Protein AF-A0A914LDM8-F1 (afdb_monomer)

Nearest PDB structures (foldseek):
  6xot-assembly1_A  TM=8.094E-01  e=2.395E-01  Homo sapiens

pLDDT: mean 92.85, std 4.48, range [70.25, 97.62]

Solvent-accessible surface area (backbone atoms only — not comparable to full-atom values): 5048 Å² total; per-residue (Å²): 110,70,69,59,48,32,54,41,42,28,43,72,45,100,86,73,43,88,40,24,54,48,36,52,53,30,49,54,44,66,71,31,65,70,54,43,51,52,50,52,49,32,44,71,73,36,61,90,91,39,78,74,34,58,61,92,83,48,51,48,77,53,46,62,72,51,55,80,48,65,64,58,56,53,50,50,45,66,73,50,74,43,83,96,63,110

Structure (mmCIF, N/CA/C/O backbone):
data_AF-A0A914LDM8-F1
#
_entry.id   AF-A0A914LDM8-F1
#
loop_
_atom_site.group_PDB
_atom_site.id
_atom_site.type_symbol
_atom_site.label_atom_id
_atom_site.label_alt_id
_atom_site.label_comp_id
_atom_site.label_asym_id
_atom_site.label_entity_id
_atom_site.label_seq_id
_atom_site.pdbx_PDB_ins_code
_atom_site.Cartn_x
_atom_site.Cartn_y
_atom_site.Cartn_z
_atom_site.occupancy
_atom_site.B_iso_or_equiv
_atom_site.auth_seq_id
_atom_site.auth_comp_id
_atom_site.auth_asym_id
_atom_site.auth_atom_id
_atom_site.pdbx_PDB_model_num
ATOM 1 N N . MET A 1 1 ? 13.086 -11.981 6.111 1.00 70.25 1 MET A N 1
ATOM 2 C CA . MET A 1 1 ? 12.050 -11.005 6.513 1.00 70.25 1 MET A CA 1
ATOM 3 C C . MET A 1 1 ? 12.333 -9.630 5.916 1.00 70.25 1 MET A C 1
ATOM 5 O O . MET A 1 1 ? 11.546 -9.212 5.086 1.00 70.25 1 MET A O 1
ATOM 9 N N . LEU A 1 2 ? 13.475 -8.989 6.209 1.00 79.50 2 LEU A N 1
ATOM 10 C CA . LEU A 1 2 ? 13.825 -7.687 5.612 1.00 79.50 2 LEU A CA 1
ATOM 11 C C . LEU A 1 2 ? 13.947 -7.716 4.077 1.00 79.50 2 LEU A C 1
ATOM 13 O O . LEU A 1 2 ? 13.387 -6.859 3.411 1.00 79.50 2 LEU A O 1
ATOM 17 N N . HIS A 1 3 ? 14.621 -8.724 3.509 1.00 84.56 3 HIS A N 1
ATOM 18 C CA . HIS A 1 3 ? 14.753 -8.845 2.049 1.00 84.56 3 HIS A CA 1
ATOM 19 C C . HIS A 1 3 ? 13.392 -8.937 1.340 1.00 84.56 3 HIS A C 1
ATOM 21 O O . HIS A 1 3 ? 13.156 -8.206 0.390 1.00 84.56 3 HIS A O 1
ATOM 27 N N . GLN A 1 4 ? 12.488 -9.776 1.859 1.00 88.44 4 GLN A N 1
ATOM 28 C CA . GLN A 1 4 ? 11.123 -9.900 1.344 1.00 88.44 4 GLN A CA 1
ATOM 29 C C . GLN A 1 4 ? 10.355 -8.580 1.472 1.00 88.44 4 GLN A C 1
ATOM 31 O O . GLN A 1 4 ? 9.697 -8.171 0.531 1.00 88.44 4 GLN A O 1
ATOM 36 N N . TYR A 1 5 ? 10.459 -7.894 2.613 1.00 89.81 5 TYR A N 1
ATOM 37 C CA . TYR A 1 5 ? 9.804 -6.601 2.808 1.00 89.81 5 TYR A CA 1
ATOM 38 C C . TYR A 1 5 ? 10.252 -5.566 1.769 1.00 89.81 5 TYR A C 1
ATOM 40 O O . TYR A 1 5 ? 9.407 -4.921 1.165 1.00 89.81 5 TYR A O 1
ATOM 48 N N . LEU A 1 6 ? 11.556 -5.463 1.501 1.00 89.62 6 LEU A N 1
ATOM 49 C CA . LEU A 1 6 ? 12.084 -4.524 0.509 1.00 89.62 6 LEU A CA 1
ATOM 50 C C . LEU A 1 6 ? 11.576 -4.834 -0.902 1.00 89.62 6 LEU A C 1
ATOM 52 O O . LEU A 1 6 ? 11.091 -3.940 -1.583 1.00 89.62 6 LEU A O 1
ATOM 56 N N . THR A 1 7 ? 11.640 -6.095 -1.337 1.00 91.56 7 THR A N 1
ATOM 57 C CA . THR A 1 7 ? 11.200 -6.465 -2.692 1.00 91.56 7 THR A CA 1
ATOM 58 C C . THR A 1 7 ? 9.689 -6.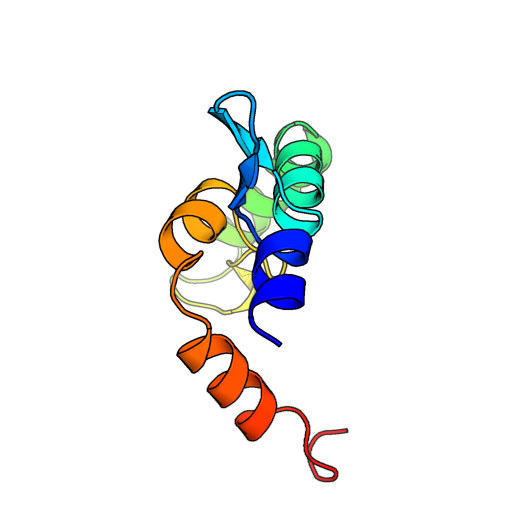348 -2.879 1.00 91.56 7 THR A C 1
ATOM 60 O O . THR A 1 7 ? 9.233 -6.024 -3.974 1.00 91.56 7 THR A O 1
ATOM 63 N N . GLU A 1 8 ? 8.909 -6.605 -1.828 1.00 93.44 8 GLU A N 1
ATOM 64 C CA . GLU A 1 8 ? 7.449 -6.498 -1.868 1.00 93.44 8 GLU A CA 1
ATOM 65 C C . GLU A 1 8 ? 6.978 -5.044 -1.775 1.00 93.44 8 GLU A C 1
ATOM 67 O O . GLU A 1 8 ? 6.105 -4.642 -2.535 1.00 93.44 8 GLU A O 1
ATOM 72 N N . VAL A 1 9 ? 7.551 -4.239 -0.878 1.00 93.31 9 VAL A N 1
ATOM 73 C CA . VAL A 1 9 ? 7.064 -2.883 -0.590 1.00 93.31 9 VAL A CA 1
ATOM 74 C C . VAL A 1 9 ? 7.735 -1.860 -1.494 1.00 93.31 9 VAL A C 1
ATOM 76 O O . VAL A 1 9 ? 7.103 -1.370 -2.430 1.00 93.31 9 VAL A O 1
ATOM 79 N N . HIS A 1 10 ? 9.001 -1.539 -1.219 1.00 94.69 10 HIS A N 1
ATOM 80 C CA . HIS A 1 10 ? 9.765 -0.539 -1.957 1.00 94.69 10 HIS A CA 1
ATOM 81 C C . HIS A 1 10 ? 11.273 -0.677 -1.711 1.00 94.69 10 HIS A C 1
ATOM 83 O O . HIS A 1 10 ? 11.718 -0.930 -0.590 1.00 94.69 10 HIS A O 1
ATOM 89 N N . TYR A 1 11 ? 12.055 -0.496 -2.773 1.00 93.25 11 TYR A N 1
ATOM 90 C CA . TYR A 1 11 ? 13.509 -0.370 -2.752 1.00 93.25 11 TYR A CA 1
ATOM 91 C C . TYR A 1 11 ? 14.000 0.341 -4.019 1.00 93.25 11 TYR A C 1
ATOM 93 O O . TYR A 1 11 ? 13.304 0.381 -5.030 1.00 93.25 11 TYR A O 1
ATOM 101 N N . VAL A 1 12 ? 15.232 0.851 -3.998 1.00 93.25 12 VAL A N 1
ATOM 102 C CA . VAL A 1 12 ? 15.887 1.390 -5.200 1.00 93.25 12 VAL A CA 1
ATOM 103 C C . VAL A 1 12 ? 16.712 0.288 -5.862 1.00 93.25 12 VAL A C 1
ATOM 105 O O . VAL A 1 12 ? 17.536 -0.363 -5.212 1.00 93.25 12 VAL A O 1
ATOM 108 N N . ASN A 1 13 ? 16.481 0.046 -7.151 1.00 92.75 13 ASN A N 1
ATOM 109 C CA . ASN A 1 13 ? 17.167 -1.005 -7.900 1.00 92.75 13 ASN A CA 1
ATOM 110 C C . ASN A 1 13 ? 18.607 -0.599 -8.298 1.00 92.75 13 ASN A C 1
ATOM 112 O O . ASN A 1 13 ? 19.053 0.527 -8.080 1.00 92.75 13 ASN A O 1
ATOM 116 N N . SER A 1 14 ? 19.357 -1.508 -8.931 1.00 93.62 14 SER A N 1
ATOM 117 C CA . SER A 1 14 ? 20.747 -1.253 -9.356 1.00 93.62 14 SER A CA 1
ATOM 118 C C . SER A 1 14 ? 20.906 -0.187 -10.450 1.00 93.62 14 SER A C 1
ATOM 120 O O . SER A 1 14 ? 22.030 0.234 -10.719 1.00 93.62 14 SER A O 1
ATOM 122 N N . LYS A 1 15 ? 19.809 0.254 -11.078 1.00 96.25 15 LYS A N 1
ATOM 123 C CA . LYS A 1 15 ? 19.772 1.355 -12.051 1.00 96.25 15 LYS A CA 1
ATOM 124 C C . LYS A 1 15 ? 19.410 2.701 -11.413 1.00 96.25 15 LYS A C 1
ATOM 126 O O . LYS A 1 15 ? 19.422 3.708 -12.112 1.00 96.25 15 LYS A O 1
ATOM 131 N N . GLY A 1 16 ? 19.113 2.729 -10.112 1.00 93.81 16 GLY A N 1
ATOM 132 C CA . GLY A 1 16 ? 18.681 3.937 -9.412 1.00 93.81 16 GLY A CA 1
ATOM 133 C C . GLY A 1 16 ? 17.191 4.254 -9.571 1.00 93.81 16 GLY A C 1
ATOM 134 O O . GLY A 1 16 ? 16.804 5.397 -9.361 1.00 93.81 16 GLY A O 1
ATOM 135 N N . GLU A 1 17 ? 16.364 3.278 -9.952 1.00 94.44 17 GLU A N 1
ATOM 136 C CA . GLU A 1 17 ? 14.915 3.451 -10.125 1.00 94.44 17 GLU A CA 1
ATOM 137 C C . GLU A 1 17 ? 14.155 2.892 -8.912 1.00 94.44 17 GLU A C 1
ATOM 139 O O . GLU A 1 17 ? 14.564 1.876 -8.335 1.00 94.44 17 GLU A O 1
ATOM 144 N N . ASP A 1 18 ? 13.029 3.516 -8.559 1.00 94.25 18 ASP A N 1
ATOM 145 C CA . ASP A 1 18 ? 12.101 2.989 -7.557 1.00 94.25 18 ASP A CA 1
ATOM 146 C C . ASP A 1 18 ? 11.466 1.677 -8.041 1.00 94.25 18 ASP A C 1
ATOM 148 O O . ASP A 1 18 ? 10.913 1.590 -9.139 1.00 94.25 18 ASP A O 1
ATOM 152 N N . ALA A 1 19 ? 11.541 0.646 -7.206 1.00 93.94 19 ALA A N 1
ATOM 153 C CA . ALA A 1 19 ? 11.032 -0.690 -7.473 1.00 93.94 19 ALA A CA 1
ATOM 154 C C . ALA A 1 19 ? 10.307 -1.251 -6.243 1.00 93.94 19 ALA A C 1
ATOM 156 O O . ALA A 1 19 ? 10.442 -0.744 -5.134 1.00 93.94 19 ALA A O 1
ATOM 157 N N . GLY A 1 20 ? 9.529 -2.311 -6.445 1.00 94.25 20 GLY A N 1
ATOM 158 C CA . GLY A 1 20 ? 8.722 -2.954 -5.406 1.00 94.25 20 GLY A CA 1
ATOM 159 C C . GLY A 1 20 ? 7.374 -3.390 -5.964 1.00 94.25 20 GLY A C 1
ATOM 160 O O . GLY A 1 20 ? 6.808 -2.695 -6.811 1.00 94.25 20 GLY A O 1
ATOM 161 N N . VAL A 1 21 ? 6.867 -4.543 -5.533 1.00 95.69 21 VAL A N 1
ATOM 162 C CA . VAL A 1 21 ? 5.608 -5.105 -6.055 1.00 95.69 21 VAL A CA 1
ATOM 163 C C . VAL A 1 21 ? 4.430 -4.180 -5.740 1.00 95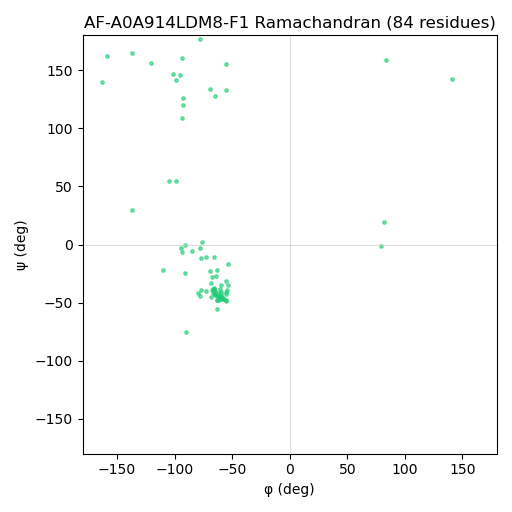.69 21 VAL A C 1
ATOM 165 O O . VAL A 1 21 ? 3.756 -3.707 -6.655 1.00 95.69 21 VAL A O 1
ATOM 168 N N . VAL A 1 22 ? 4.233 -3.856 -4.461 1.00 94.62 22 VAL A N 1
ATOM 169 C CA . VAL A 1 22 ? 3.144 -2.997 -3.978 1.00 94.62 22 VAL A CA 1
ATOM 170 C C . VAL A 1 22 ? 3.304 -1.577 -4.509 1.00 94.62 22 VAL A C 1
ATOM 172 O O . VAL A 1 22 ? 2.333 -0.995 -4.988 1.00 94.62 22 VAL A O 1
ATOM 175 N N . PHE A 1 23 ? 4.525 -1.033 -4.498 1.00 95.88 23 PHE A N 1
ATOM 176 C CA . PHE A 1 23 ? 4.801 0.274 -5.095 1.00 95.88 23 PHE A CA 1
ATOM 177 C C . PHE A 1 23 ? 4.375 0.330 -6.572 1.00 95.88 23 PHE A C 1
ATOM 179 O O . PHE A 1 23 ? 3.646 1.237 -6.974 1.00 95.88 23 PHE A O 1
ATOM 186 N N . SER A 1 24 ? 4.764 -0.667 -7.371 1.00 95.56 24 SER A N 1
ATOM 187 C CA . SER A 1 24 ? 4.437 -0.725 -8.803 1.00 95.56 24 SER A CA 1
ATOM 188 C C . SER A 1 24 ? 2.934 -0.891 -9.051 1.00 95.56 24 SER A C 1
ATOM 190 O O . SER A 1 24 ? 2.376 -0.288 -9.975 1.00 95.56 24 SER A O 1
ATOM 192 N N . GLU A 1 25 ? 2.256 -1.676 -8.209 1.00 95.88 25 GLU A N 1
ATOM 193 C CA . GLU A 1 25 ? 0.803 -1.831 -8.248 1.00 95.88 25 GLU A CA 1
ATOM 194 C C . GLU A 1 25 ? 0.092 -0.501 -7.958 1.00 95.88 25 GLU A C 1
ATOM 196 O O . GLU A 1 25 ? -0.789 -0.099 -8.722 1.00 95.88 25 GLU A O 1
ATOM 201 N N . GLN A 1 26 ? 0.491 0.218 -6.902 1.00 95.62 26 GLN A N 1
ATOM 202 C CA . GLN A 1 26 ? -0.124 1.503 -6.560 1.00 95.62 26 GLN A CA 1
ATOM 203 C C . GLN A 1 26 ? 0.153 2.567 -7.614 1.00 95.62 26 GLN A C 1
ATOM 205 O O . GLN A 1 26 ? -0.776 3.246 -8.040 1.00 95.62 26 GLN A O 1
ATOM 210 N N . MET A 1 27 ? 1.378 2.644 -8.137 1.00 94.75 27 MET A N 1
ATOM 211 C CA . MET A 1 27 ? 1.693 3.532 -9.258 1.00 94.75 27 MET A CA 1
ATOM 212 C C . MET A 1 27 ? 0.782 3.279 -10.463 1.00 94.75 27 MET A C 1
ATOM 214 O O . MET A 1 27 ? 0.299 4.229 -11.079 1.00 94.75 27 MET A O 1
ATOM 218 N N . SER A 1 28 ? 0.482 2.015 -10.771 1.00 94.56 28 SER A N 1
ATOM 219 C CA . SER A 1 28 ? -0.444 1.664 -11.854 1.00 94.56 28 SER A CA 1
ATOM 220 C C . SER A 1 28 ? -1.877 2.126 -11.564 1.00 94.56 28 SER A C 1
ATOM 222 O O . SER A 1 28 ? -2.551 2.641 -12.457 1.00 94.56 28 SER A O 1
ATOM 224 N N . LYS A 1 29 ? -2.345 1.998 -10.314 1.00 93.88 29 LYS A N 1
ATOM 225 C CA . LYS A 1 29 ? -3.673 2.476 -9.894 1.00 93.88 29 LYS A CA 1
ATOM 226 C C . LYS A 1 29 ? -3.782 3.995 -9.933 1.00 93.88 29 LYS A C 1
ATOM 228 O O . LYS A 1 29 ? -4.813 4.516 -10.344 1.00 93.88 29 LYS A O 1
ATOM 233 N N . GLU A 1 30 ? -2.725 4.708 -9.557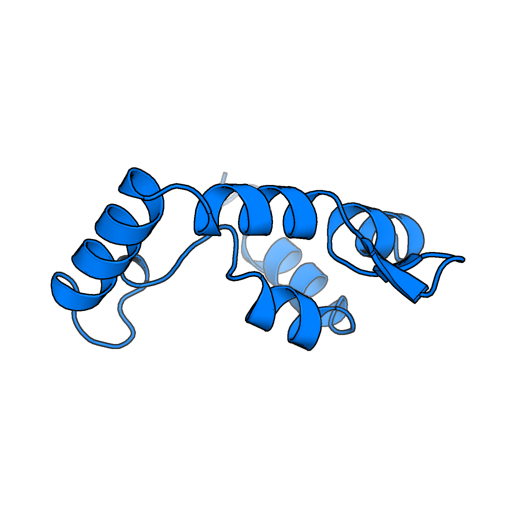 1.00 93.56 30 GLU A N 1
ATOM 234 C CA . GLU A 1 30 ? -2.703 6.173 -9.588 1.00 93.56 30 GLU A CA 1
ATOM 235 C C . GLU A 1 30 ? -2.699 6.744 -11.015 1.00 93.56 30 GLU A C 1
ATOM 237 O O . GLU A 1 30 ? -3.165 7.864 -11.220 1.00 93.56 30 GLU A O 1
ATOM 242 N N . HIS A 1 31 ? -2.266 5.962 -12.010 1.00 94.25 31 HIS A N 1
ATOM 243 C CA . HIS A 1 31 ? -2.395 6.299 -13.433 1.00 94.25 31 HIS A CA 1
ATOM 244 C C . HIS A 1 31 ? -3.754 5.912 -14.040 1.00 94.25 31 HIS A C 1
ATOM 246 O O . HIS A 1 31 ? -4.027 6.240 -15.196 1.00 94.25 31 HIS A O 1
ATOM 252 N N . ASN A 1 32 ? -4.623 5.232 -13.290 1.00 96.50 32 ASN A N 1
ATOM 253 C CA . ASN A 1 32 ? -5.966 4.890 -13.734 1.00 96.50 32 ASN A CA 1
ATOM 254 C C . ASN A 1 32 ? -6.970 5.965 -13.285 1.00 96.50 32 ASN A C 1
ATOM 256 O O . ASN A 1 32 ? -7.160 6.210 -12.093 1.00 96.50 32 ASN A O 1
ATOM 260 N N . MET A 1 33 ? -7.643 6.591 -14.254 1.00 96.75 33 MET A N 1
ATOM 261 C CA . MET A 1 33 ? -8.566 7.699 -13.994 1.00 96.75 33 MET A CA 1
ATOM 262 C C . MET A 1 33 ? -9.763 7.294 -13.122 1.00 96.75 33 MET A C 1
ATOM 264 O O . MET A 1 33 ? -10.120 8.037 -12.208 1.00 96.75 33 MET A O 1
ATOM 268 N N . ASP A 1 34 ? -10.354 6.121 -13.353 1.00 97.25 34 ASP A N 1
ATOM 269 C CA . ASP A 1 34 ? -11.528 5.661 -12.603 1.00 97.25 34 ASP A CA 1
ATOM 270 C C . ASP A 1 34 ? -11.184 5.434 -11.126 1.00 97.25 34 ASP A C 1
ATOM 272 O O . ASP A 1 34 ? -11.922 5.847 -10.225 1.00 97.25 34 ASP A O 1
ATOM 276 N N . LEU A 1 35 ? -10.021 4.831 -10.864 1.00 95.75 35 LEU A N 1
ATOM 277 C CA . LEU A 1 35 ? -9.521 4.613 -9.507 1.00 95.75 35 LEU A CA 1
ATOM 278 C C . LEU A 1 35 ? -9.151 5.930 -8.818 1.00 95.75 35 LEU A C 1
ATOM 280 O O . LEU A 1 35 ? -9.459 6.110 -7.637 1.00 95.75 35 LEU A O 1
ATOM 284 N N . LEU A 1 36 ? -8.561 6.877 -9.552 1.00 94.56 36 LEU A N 1
ATOM 285 C CA . LEU A 1 36 ? -8.255 8.208 -9.035 1.00 94.56 36 LEU A CA 1
ATOM 286 C C . LEU A 1 36 ? -9.528 8.953 -8.608 1.00 94.56 36 LEU A C 1
ATOM 288 O O . LEU A 1 36 ? -9.580 9.487 -7.496 1.00 94.56 36 LEU A O 1
ATOM 292 N N . VAL A 1 37 ? -10.563 8.960 -9.454 1.00 96.44 37 VAL A N 1
ATOM 293 C CA . VAL A 1 37 ? -11.859 9.580 -9.137 1.00 96.44 37 VAL A CA 1
ATOM 294 C C . VAL A 1 37 ? -12.503 8.888 -7.941 1.00 96.44 37 VAL A C 1
ATOM 296 O O . VAL A 1 37 ? -12.960 9.567 -7.022 1.00 96.44 37 VAL A O 1
ATOM 299 N N . ASN A 1 38 ? -12.494 7.552 -7.895 1.00 95.38 38 ASN A N 1
ATOM 300 C CA . ASN A 1 38 ? -13.043 6.806 -6.766 1.00 95.38 38 ASN A CA 1
ATOM 301 C C . ASN A 1 38 ? -12.347 7.173 -5.444 1.00 95.38 38 ASN A C 1
ATOM 303 O O . ASN A 1 38 ? -13.023 7.473 -4.460 1.00 95.38 38 ASN A O 1
ATOM 307 N N . ARG A 1 39 ? -11.009 7.229 -5.431 1.00 94.62 39 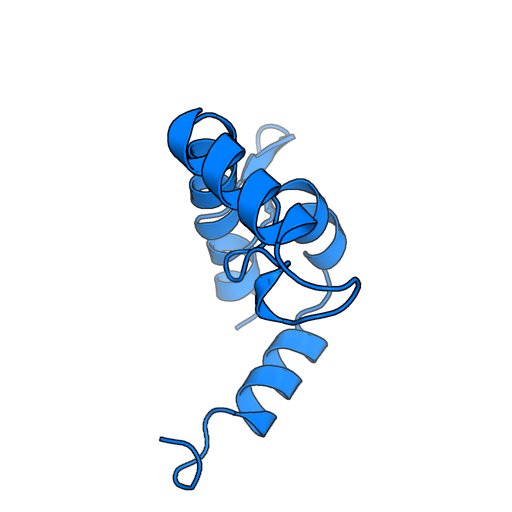ARG A N 1
ATOM 308 C CA . ARG A 1 39 ? -10.217 7.643 -4.262 1.00 94.62 39 ARG A CA 1
ATOM 309 C C . ARG A 1 39 ? -10.580 9.054 -3.801 1.00 94.62 39 ARG A C 1
ATOM 311 O O . ARG A 1 39 ? -10.810 9.271 -2.612 1.00 94.62 39 ARG A O 1
ATOM 318 N N . LEU A 1 40 ? -10.673 10.005 -4.734 1.00 94.50 40 LEU A N 1
ATOM 319 C CA . LEU A 1 40 ? -11.060 11.382 -4.421 1.00 94.50 40 LEU A CA 1
ATOM 320 C C . LEU A 1 40 ? -12.489 11.460 -3.877 1.00 94.50 40 LEU A C 1
ATOM 322 O O . LEU A 1 40 ? -12.705 12.122 -2.866 1.00 94.50 40 LEU A O 1
ATOM 326 N N . MET A 1 41 ? -13.450 10.744 -4.467 1.00 96.69 41 MET A N 1
ATOM 327 C CA . MET A 1 41 ? -14.813 10.693 -3.928 1.00 96.69 41 MET A CA 1
ATOM 328 C C . MET A 1 41 ? -14.832 10.196 -2.485 1.00 96.69 41 MET A C 1
ATOM 330 O O . MET A 1 41 ? -15.474 10.826 -1.651 1.00 96.69 41 MET A O 1
ATOM 334 N N . ARG A 1 42 ? -14.122 9.104 -2.162 1.00 96.00 42 ARG A N 1
ATOM 335 C CA . ARG A 1 42 ? -14.067 8.588 -0.783 1.00 96.00 42 ARG A CA 1
ATOM 336 C C . ARG A 1 42 ? -13.494 9.627 0.181 1.00 96.00 42 ARG A C 1
ATOM 338 O O . ARG A 1 42 ? -14.037 9.804 1.267 1.00 96.00 42 ARG A O 1
ATOM 345 N N . LYS A 1 43 ? -12.457 10.360 -0.237 1.00 94.88 43 LYS A N 1
ATOM 346 C CA . LYS A 1 43 ? -11.868 11.449 0.554 1.00 94.88 43 LYS A CA 1
ATOM 347 C C . LYS A 1 43 ? -12.863 12.573 0.873 1.00 94.88 43 LYS A C 1
ATOM 349 O O . LYS A 1 43 ? -12.766 13.155 1.944 1.00 94.88 43 LYS A O 1
ATOM 354 N N . TYR A 1 44 ? -13.794 12.882 -0.032 1.00 96.00 44 TYR A N 1
ATOM 355 C CA . TYR A 1 44 ? -14.805 13.929 0.181 1.00 96.00 44 TYR A CA 1
ATOM 356 C C . TYR A 1 44 ? -16.105 13.426 0.818 1.00 96.00 44 TYR A C 1
ATOM 358 O O . TYR A 1 44 ? -16.827 14.210 1.426 1.00 96.00 44 TYR A O 1
ATOM 366 N N . LEU A 1 45 ? -16.424 12.140 0.662 1.00 97.62 45 LEU A N 1
ATOM 367 C CA . LEU A 1 45 ? -17.640 11.540 1.204 1.00 97.62 45 LEU A CA 1
ATOM 368 C C . LEU A 1 45 ? -17.527 11.276 2.708 1.00 97.62 45 LEU A C 1
ATOM 370 O O . LEU A 1 45 ? -18.504 11.438 3.437 1.00 97.62 45 LEU A O 1
ATOM 374 N N . TYR A 1 46 ? -16.353 10.840 3.163 1.00 97.31 46 TYR A N 1
ATOM 375 C CA . TYR A 1 46 ? -16.122 10.527 4.566 1.00 97.31 46 TYR A CA 1
ATOM 376 C C . TYR A 1 46 ? -15.498 11.718 5.308 1.00 97.31 46 TYR A C 1
ATOM 378 O O . TYR A 1 46 ? -14.698 12.444 4.718 1.00 97.31 46 TYR A O 1
ATOM 386 N N . PRO A 1 47 ? -15.829 11.919 6.600 1.00 96.50 47 PRO A N 1
ATOM 387 C CA . PR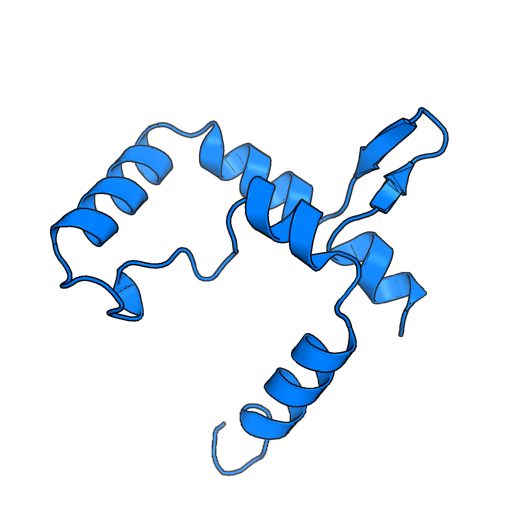O A 1 47 ? -15.178 12.933 7.424 1.00 96.50 47 PRO A CA 1
ATOM 388 C C . PRO A 1 47 ? -13.656 12.766 7.453 1.00 96.50 47 PRO A C 1
ATOM 390 O O . PRO A 1 47 ? -13.133 11.660 7.294 1.00 96.50 47 PRO A O 1
ATOM 393 N N . GLU A 1 48 ? -12.948 13.861 7.716 1.00 93.44 48 GLU A N 1
ATOM 394 C CA . GLU A 1 48 ? -11.494 13.840 7.865 1.00 93.44 48 GLU A CA 1
ATOM 395 C C . GLU A 1 48 ? -11.057 12.824 8.935 1.00 93.44 48 GLU A C 1
ATOM 397 O O . GLU A 1 48 ? -11.633 12.750 10.022 1.00 93.44 48 GLU A O 1
ATOM 402 N N . GLY A 1 49 ? -10.054 12.005 8.608 1.00 92.00 49 GLY A N 1
ATOM 403 C CA . GLY A 1 49 ? -9.530 10.965 9.498 1.00 92.00 49 GLY A CA 1
ATOM 404 C C . GLY A 1 49 ? -10.364 9.680 9.562 1.00 92.00 49 GLY A C 1
ATOM 405 O O . GLY A 1 49 ? -9.961 8.731 10.233 1.00 92.00 49 GLY A O 1
ATOM 406 N N . HIS A 1 50 ? -11.495 9.596 8.857 1.00 96.62 50 HIS A N 1
ATOM 407 C CA . HIS A 1 50 ? -12.290 8.373 8.811 1.00 96.62 50 HIS A CA 1
ATOM 408 C C . HIS A 1 50 ? -11.553 7.260 8.029 1.00 96.62 50 HIS A C 1
ATOM 410 O O . HIS A 1 50 ? -11.108 7.510 6.915 1.00 96.62 50 HIS A O 1
ATOM 416 N N . PRO A 1 51 ? -11.474 6.000 8.499 1.00 94.69 51 PRO A N 1
ATOM 417 C CA . PRO A 1 51 ? -10.681 4.952 7.835 1.00 94.69 51 PRO A CA 1
ATOM 418 C C . PRO A 1 51 ? -10.997 4.733 6.343 1.00 94.69 51 PRO A C 1
ATOM 420 O O . PRO A 1 51 ? -10.097 4.486 5.546 1.00 94.69 51 PRO A O 1
ATOM 423 N N . TYR A 1 52 ? -12.261 4.886 5.934 1.00 95.56 52 TYR A N 1
ATOM 424 C CA . TYR A 1 52 ? -12.666 4.768 4.524 1.00 95.56 52 TYR A CA 1
ATOM 425 C C . TYR A 1 52 ? -12.238 5.934 3.616 1.00 95.56 52 TYR A C 1
ATOM 427 O O . TYR A 1 52 ? -12.353 5.807 2.396 1.00 95.56 52 TYR A O 1
ATOM 435 N N . SER A 1 53 ? -11.742 7.050 4.162 1.00 94.69 53 SER A N 1
ATOM 436 C CA . SER A 1 53 ? -11.159 8.127 3.351 1.00 94.69 53 SER A CA 1
ATOM 437 C C . SER A 1 53 ? -9.745 7.800 2.861 1.00 94.69 53 SER A C 1
ATOM 439 O O . SER A 1 53 ? -9.226 8.515 2.005 1.00 94.69 53 SER A O 1
ATOM 441 N N . PHE A 1 54 ? -9.114 6.748 3.394 1.00 93.44 54 PHE A N 1
ATOM 442 C CA . PHE A 1 54 ? -7.751 6.344 3.049 1.00 93.44 54 PHE A CA 1
ATOM 443 C C . PHE A 1 54 ? -7.721 5.291 1.931 1.00 93.44 54 PHE A C 1
ATOM 445 O O . PHE A 1 54 ? -8.713 4.620 1.631 1.00 93.44 54 PHE A O 1
ATOM 452 N N . GLU A 1 55 ? -6.565 5.164 1.281 1.00 93.25 55 GLU A N 1
ATOM 453 C CA . GLU A 1 55 ? -6.283 4.080 0.340 1.00 93.25 55 GLU A CA 1
ATOM 454 C C . GLU A 1 55 ? -5.595 2.945 1.099 1.00 93.25 55 GLU A C 1
ATOM 456 O O . GLU A 1 55 ? -4.449 3.080 1.516 1.00 93.25 55 GLU A O 1
ATOM 461 N N . ALA A 1 56 ? -6.297 1.829 1.305 1.00 91.38 56 ALA A N 1
ATOM 462 C CA . ALA A 1 56 ? -5.787 0.719 2.113 1.00 91.38 56 ALA A CA 1
ATOM 463 C C . ALA A 1 56 ? -4.538 0.067 1.500 1.00 91.38 56 ALA A C 1
ATOM 465 O O . ALA A 1 56 ? -3.712 -0.484 2.221 1.00 91.38 56 ALA A O 1
ATOM 466 N N . GLY A 1 57 ? -4.395 0.141 0.174 1.00 89.69 57 GLY A N 1
ATOM 467 C CA . GLY A 1 57 ? -3.197 -0.319 -0.521 1.00 89.69 57 GLY A CA 1
ATOM 468 C C . GLY A 1 57 ? -2.004 0.642 -0.444 1.00 89.69 57 GLY A C 1
ATOM 469 O O . GLY A 1 57 ? -0.942 0.297 -0.957 1.00 89.69 57 GLY A O 1
ATOM 470 N N . GLY A 1 58 ? -2.173 1.813 0.178 1.00 92.25 58 GLY A N 1
ATOM 471 C CA . GLY A 1 58 ? -1.177 2.877 0.253 1.00 92.25 58 GLY A CA 1
ATOM 472 C C . GLY A 1 58 ? -1.164 3.785 -0.978 1.00 92.25 58 GLY A C 1
ATOM 473 O O . GLY A 1 58 ? -1.627 3.423 -2.057 1.00 92.25 58 GLY A O 1
ATOM 474 N N . ILE A 1 59 ? -0.623 4.990 -0.806 1.00 93.94 59 ILE A N 1
ATOM 475 C CA . ILE A 1 59 ? -0.305 5.915 -1.901 1.00 93.94 59 ILE A CA 1
ATOM 476 C C . ILE A 1 59 ? 1.190 5.779 -2.195 1.00 93.94 59 ILE A C 1
ATOM 478 O O . ILE A 1 59 ? 1.989 5.667 -1.266 1.00 93.94 59 ILE A O 1
ATOM 482 N N . ALA A 1 60 ? 1.600 5.824 -3.462 1.00 93.56 60 ALA A N 1
ATOM 483 C CA . ALA A 1 60 ? 2.989 5.586 -3.854 1.00 93.56 60 ALA A CA 1
ATOM 484 C C . ALA A 1 60 ? 3.986 6.500 -3.115 1.00 93.56 60 ALA A C 1
ATOM 486 O O . ALA A 1 60 ? 5.039 6.054 -2.664 1.00 93.56 60 ALA A O 1
ATOM 487 N N . SER A 1 61 ? 3.621 7.771 -2.917 1.00 93.12 61 SER A N 1
ATOM 488 C CA . SER A 1 61 ? 4.447 8.730 -2.170 1.00 93.12 61 SER A CA 1
ATOM 489 C C . SER A 1 61 ? 4.571 8.431 -0.670 1.00 93.12 61 SER A C 1
ATOM 491 O O . SER A 1 61 ? 5.575 8.807 -0.068 1.00 93.12 61 SER A O 1
ATOM 493 N N . GLU A 1 62 ? 3.583 7.775 -0.061 1.00 92.56 62 GLU A N 1
ATOM 494 C CA . GLU A 1 62 ? 3.630 7.335 1.341 1.00 92.56 62 GLU A CA 1
ATOM 495 C C . GLU A 1 62 ? 4.443 6.045 1.458 1.00 92.56 62 GLU A C 1
ATOM 497 O O . GLU A 1 62 ? 5.328 5.957 2.299 1.00 92.56 62 GLU A O 1
ATOM 502 N N . ILE A 1 63 ? 4.262 5.111 0.520 1.00 92.94 63 ILE A N 1
ATOM 503 C CA . ILE A 1 63 ? 5.045 3.869 0.442 1.00 92.94 63 ILE A CA 1
ATOM 504 C C . ILE A 1 63 ? 6.553 4.156 0.370 1.00 92.94 63 ILE A C 1
ATOM 506 O O . ILE A 1 63 ? 7.332 3.506 1.064 1.00 92.94 63 ILE A O 1
ATOM 510 N N . ILE A 1 64 ? 6.974 5.152 -0.422 1.00 91.31 64 ILE A N 1
ATOM 511 C CA . ILE A 1 64 ? 8.387 5.563 -0.493 1.00 91.31 64 ILE A CA 1
ATOM 512 C C . ILE A 1 64 ? 8.880 6.077 0.868 1.00 91.31 64 ILE A C 1
ATOM 514 O O . ILE A 1 64 ? 9.978 5.724 1.300 1.00 91.31 64 ILE A O 1
ATOM 518 N N . LYS A 1 65 ? 8.084 6.909 1.554 1.00 89.31 65 LYS A N 1
ATOM 519 C CA . LYS A 1 65 ? 8.454 7.487 2.859 1.00 89.31 65 LYS A CA 1
ATOM 520 C C . LYS A 1 65 ? 8.559 6.419 3.944 1.00 89.31 65 LYS A C 1
ATOM 522 O O . LYS A 1 65 ? 9.476 6.472 4.760 1.00 89.31 65 LYS A O 1
ATOM 527 N N . ASP A 1 66 ? 7.663 5.441 3.906 1.00 84.50 66 ASP A N 1
ATOM 528 C CA . ASP A 1 66 ? 7.523 4.420 4.944 1.00 84.50 66 ASP A CA 1
ATOM 529 C C . ASP A 1 66 ? 8.366 3.165 4.670 1.00 84.50 66 ASP A C 1
ATOM 531 O O . ASP A 1 66 ? 8.408 2.255 5.498 1.00 84.50 66 ASP A O 1
ATOM 535 N N . SER A 1 67 ? 9.101 3.133 3.553 1.00 80.06 67 SER A N 1
ATOM 536 C CA . SER A 1 67 ? 9.979 2.034 3.112 1.00 80.06 67 SER A CA 1
ATOM 537 C C . SER A 1 67 ? 11.029 1.582 4.143 1.00 80.06 67 SER A C 1
ATOM 539 O O . SER A 1 67 ? 11.589 0.494 4.026 1.00 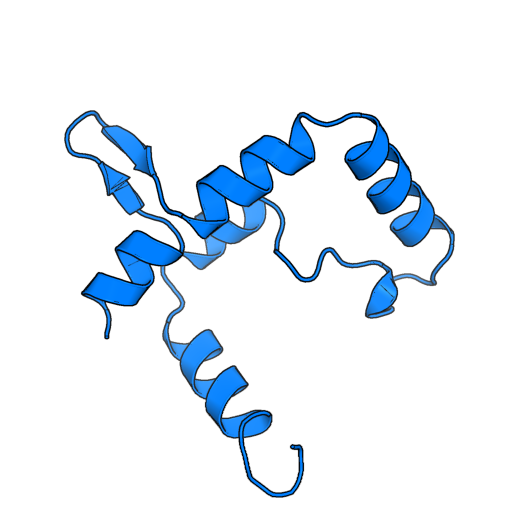80.06 67 SER A O 1
ATOM 541 N N . GL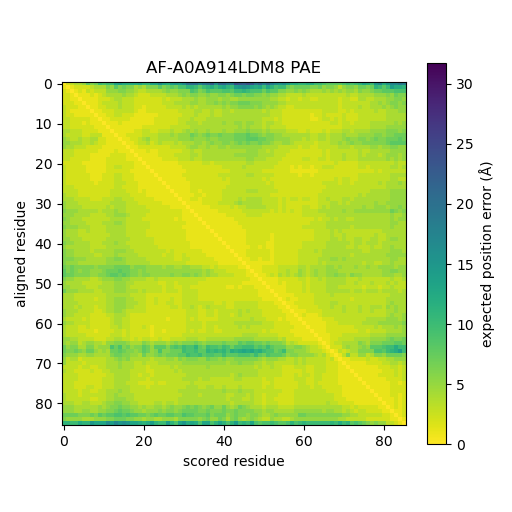Y A 1 68 ? 11.301 2.384 5.177 1.00 80.19 68 GLY A N 1
ATOM 542 C CA . GLY A 1 68 ? 12.201 2.041 6.281 1.00 80.19 68 GLY A CA 1
ATOM 543 C C . GLY A 1 68 ? 11.531 1.421 7.515 1.00 80.19 68 GLY A C 1
ATOM 544 O O . GLY A 1 68 ? 12.237 1.004 8.435 1.00 80.19 68 GLY A O 1
ATOM 545 N N . ASN A 1 69 ? 10.198 1.352 7.582 1.00 87.38 69 ASN A N 1
ATOM 546 C CA . ASN A 1 69 ? 9.468 1.159 8.840 1.00 87.38 69 ASN A CA 1
ATOM 547 C C . ASN A 1 69 ? 8.897 -0.258 9.032 1.00 87.38 69 ASN A C 1
ATOM 549 O O . ASN A 1 69 ? 7.715 -0.478 9.305 1.00 87.38 69 ASN A O 1
ATOM 553 N N . ILE A 1 70 ? 9.760 -1.271 8.930 1.00 89.69 70 ILE A N 1
ATOM 554 C CA . ILE A 1 70 ? 9.363 -2.682 9.096 1.00 89.69 70 ILE A CA 1
ATOM 555 C C . ILE A 1 70 ? 8.822 -3.012 10.506 1.00 89.69 70 ILE A C 1
ATOM 557 O O . ILE A 1 70 ? 8.087 -3.991 10.694 1.00 89.69 70 ILE A O 1
ATOM 561 N N . SER A 1 71 ? 9.171 -2.204 11.511 1.00 91.06 71 SER A N 1
ATOM 562 C CA . SER A 1 71 ? 8.656 -2.314 12.879 1.00 91.06 71 SER A CA 1
ATOM 563 C C . SER A 1 71 ? 7.146 -2.119 12.944 1.00 91.06 71 SER A C 1
ATOM 565 O O . SER A 1 71 ? 6.466 -2.943 13.558 1.00 91.06 71 SER A O 1
ATOM 567 N N . GLU A 1 72 ? 6.617 -1.099 12.266 1.00 90.56 72 GLU A N 1
ATOM 568 C CA . GLU A 1 72 ? 5.180 -0.812 12.242 1.00 90.56 72 GLU A CA 1
ATOM 569 C C . GLU A 1 72 ? 4.391 -1.933 11.568 1.00 90.56 72 GLU A C 1
ATOM 571 O O . GLU A 1 72 ? 3.374 -2.378 12.100 1.00 90.56 72 GLU A O 1
ATOM 576 N N . LEU A 1 73 ? 4.903 -2.492 10.465 1.00 90.12 73 LEU A N 1
ATOM 577 C CA . LEU A 1 73 ? 4.296 -3.667 9.829 1.00 90.12 73 LEU A CA 1
ATOM 578 C C . LEU A 1 73 ? 4.239 -4.864 10.791 1.00 90.12 73 LEU A C 1
ATOM 580 O O . LEU A 1 73 ? 3.238 -5.582 10.870 1.00 90.12 73 LEU A O 1
ATOM 584 N N . THR A 1 74 ? 5.323 -5.088 11.536 1.00 92.31 74 THR A N 1
ATOM 585 C CA . THR A 1 74 ? 5.408 -6.192 12.499 1.00 92.31 74 THR A CA 1
ATOM 586 C C . THR A 1 74 ? 4.405 -6.011 13.640 1.00 92.31 74 THR A C 1
ATOM 588 O O . THR A 1 74 ? 3.773 -6.980 14.072 1.00 92.31 74 THR A O 1
ATOM 591 N N . GLU A 1 75 ? 4.234 -4.781 14.120 1.00 94.88 75 GLU A N 1
ATOM 592 C CA . GLU A 1 75 ? 3.253 -4.440 15.146 1.00 94.88 75 GLU A CA 1
ATOM 593 C C . GLU A 1 75 ? 1.815 -4.570 14.634 1.00 94.88 75 GLU A C 1
ATOM 595 O O . GLU A 1 75 ? 0.996 -5.216 15.291 1.00 94.88 75 GLU A O 1
ATOM 600 N N . TYR A 1 76 ? 1.528 -4.060 13.434 1.00 93.44 76 TYR A N 1
ATOM 601 C CA . TYR A 1 76 ? 0.233 -4.212 12.775 1.00 93.44 76 TYR A CA 1
ATOM 602 C C . TYR A 1 76 ? -0.155 -5.688 12.658 1.00 93.44 76 TYR A C 1
ATOM 604 O O . TYR A 1 76 ? -1.250 -6.091 13.060 1.00 93.44 76 TYR A O 1
ATOM 612 N N . ARG A 1 77 ? 0.778 -6.534 12.198 1.00 93.44 77 ARG A N 1
ATOM 613 C CA . ARG A 1 77 ? 0.553 -7.979 12.106 1.00 93.44 77 ARG A CA 1
ATOM 614 C C . ARG A 1 77 ? 0.243 -8.590 13.470 1.00 93.44 77 ARG A C 1
ATOM 616 O O . ARG A 1 77 ? -0.697 -9.368 13.585 1.00 93.44 77 ARG A O 1
ATOM 623 N N . ARG A 1 78 ? 1.003 -8.228 14.509 1.00 95.38 78 ARG A N 1
ATOM 624 C CA . ARG A 1 78 ? 0.775 -8.716 15.880 1.00 95.38 78 ARG A CA 1
ATOM 625 C C . ARG A 1 78 ? -0.606 -8.321 16.405 1.00 95.38 78 ARG A C 1
ATOM 627 O O . ARG A 1 78 ? -1.234 -9.114 17.099 1.00 95.38 78 ARG A O 1
ATOM 634 N N . LYS A 1 79 ? -1.059 -7.111 16.075 1.00 96.81 79 LYS A N 1
ATOM 635 C CA . LYS A 1 79 ? -2.331 -6.559 16.539 1.00 96.81 79 LYS A CA 1
ATOM 636 C C . LYS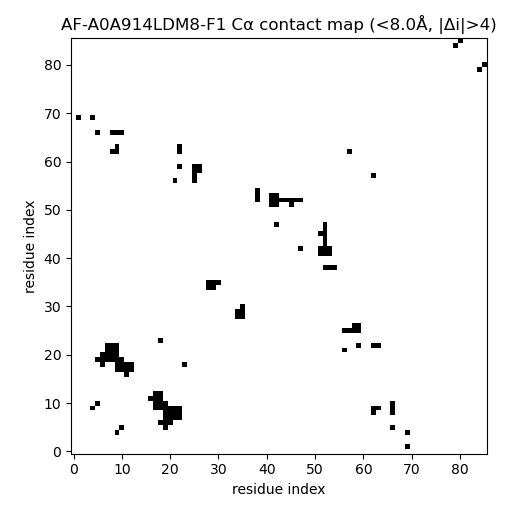 A 1 79 ? -3.543 -7.203 15.868 1.00 96.81 79 LYS A C 1
ATOM 638 O O . LYS A 1 79 ? -4.526 -7.435 16.556 1.00 96.81 79 LYS A O 1
ATOM 643 N N . TYR A 1 80 ? -3.486 -7.480 14.565 1.00 96.25 80 TYR A N 1
ATOM 644 C CA . TYR A 1 80 ? -4.679 -7.886 13.808 1.00 96.25 80 TYR A CA 1
ATOM 645 C C . TYR A 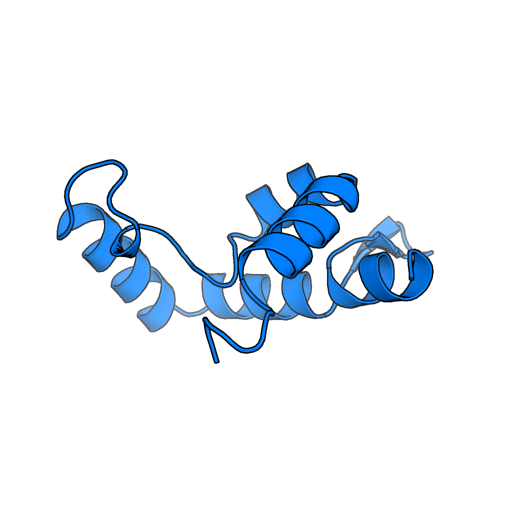1 80 ? -4.690 -9.353 13.352 1.00 96.25 80 TYR A C 1
ATOM 647 O O . TYR A 1 80 ? -5.767 -9.896 13.130 1.00 96.25 80 TYR A O 1
ATOM 655 N N . PHE A 1 81 ? -3.543 -10.032 13.243 1.00 94.69 81 PHE A N 1
ATOM 656 C CA . PHE A 1 81 ? -3.464 -11.406 12.717 1.00 94.69 81 PHE A CA 1
ATOM 657 C C . PHE A 1 81 ? -3.394 -12.449 13.840 1.00 94.69 81 PHE A C 1
ATOM 659 O O . PHE A 1 81 ? -2.477 -13.272 13.897 1.00 94.69 81 PHE A O 1
ATOM 666 N N . HIS A 1 82 ? -4.360 -12.413 14.754 1.00 95.06 82 HIS A N 1
ATOM 667 C CA . HIS A 1 82 ? -4.524 -13.411 15.811 1.00 95.06 82 HIS A CA 1
ATOM 668 C C . HIS A 1 82 ? -5.890 -14.091 15.703 1.00 95.06 82 HIS A C 1
ATOM 670 O O . HIS A 1 82 ? -6.834 -13.502 15.189 1.00 95.06 82 HIS A O 1
ATOM 676 N N . LEU A 1 83 ? -6.026 -15.306 16.240 1.00 95.56 83 LEU A N 1
ATOM 677 C CA . LEU A 1 83 ? -7.220 -16.147 16.055 1.00 95.56 83 LEU A CA 1
ATOM 678 C C . LEU A 1 83 ? -8.540 -15.478 16.465 1.00 95.56 83 LEU A C 1
ATOM 680 O O . LEU A 1 83 ? -9.559 -15.703 15.831 1.00 95.56 83 LEU A O 1
ATOM 684 N N . ASN A 1 84 ? -8.511 -14.597 17.465 1.00 95.94 84 ASN A N 1
ATOM 685 C CA . ASN A 1 84 ? -9.702 -13.870 17.919 1.00 95.94 84 ASN A CA 1
ATOM 686 C C . ASN A 1 84 ? -10.129 -12.710 16.990 1.00 95.94 84 ASN A C 1
ATOM 688 O O . ASN A 1 84 ? -11.042 -11.971 17.337 1.00 95.94 84 ASN A O 1
ATOM 692 N N . ASN A 1 85 ? -9.435 -12.501 15.869 1.00 94.62 85 ASN A N 1
ATOM 693 C CA . ASN A 1 85 ? -9.712 -11.470 14.862 1.00 94.62 85 ASN A CA 1
ATOM 694 C C . ASN A 1 85 ? -9.568 -12.049 13.437 1.00 94.62 85 ASN A C 1
ATOM 696 O O . ASN A 1 85 ? -9.151 -11.342 12.520 1.00 94.62 85 ASN A O 1
ATOM 700 N N . MET A 1 86 ? -9.839 -13.352 13.283 1.00 83.38 86 MET A N 1
ATOM 701 C CA . MET A 1 86 ? -9.930 -14.038 11.988 1.00 83.38 86 MET A CA 1
ATOM 702 C C . MET A 1 86 ? -11.382 -14.234 11.573 1.00 83.38 86 MET A C 1
ATOM 704 O O . MET A 1 86 ? -12.215 -14.484 12.472 1.00 83.38 86 MET A O 1
#

Mean predicted aligned error: 3.49 Å

InterPro domains:
  IPR011249 Metalloenzyme, LuxS/M16 peptidase-like [SSF63411] (6-86)

Organism: Meloidogyne incognita (NCBI:txid6306)

Foldseek 3Di:
DLVLLCQAQWDQDPVRDIHHNLLVVQVVLCPDPVSVVVLVCQLVVDPPPDPSNDDPSDHNVVSVVCSPPVVVVVVVCVVQVDPVND

Secondary structure (DSSP, 8-state):
-HHHHHHHS-EE-TTS-EE-HHHHHHHHHHT-HHHHHHHHHHHHHSPTT-GGGS-TT--HHHHHHHTT-HHHHHHHHHHHSSGGG-

Radius of gyration: 14.96 Å; Cα contacts (8 Å, |Δi|>4): 72; chains: 1; bounding box: 38×30×32 Å

Sequence (86 aa):
MLHQYLTEVHYVNSKGEDAGVVFSEQMSKEHNMDLLVNRLMRKYLYPEGHPYSFEAGGIASEIIKDSGNISELTEYRRKYFHLNNM